Protein AF-A0A8T5ICT2-F1 (afdb_monomer_lite)

Sequence (120 aa):
AIERIRLQAASLKILVEEDVETFIKACFVRLGPVAAALDGHGGGIALVSHSHTTGGLDLVLDLTGACLSCGAAPGTLSGVKEDLEADEEISLIKFSVALLDTFDELGREFILAHGNVDFV

Radius of gyration: 13.9 Å; chains: 1; bounding box: 30×35×34 Å

Secondary structure (DSSP, 8-state):
-HHHHHHHHS-HHHHHHH-HHHHHHHHHTT--THHHHHHTTTEEEEEEEEEE-SSSEEEEEEEEEGGGTT---HHHHHHHHHHHHTSTTEEEEEE-GGGGGGS-HHHHHHHHHH--S-B-

Foldseek 3Di:
DVLLVVLCPDQLVVCVPVPQPSSQVSLLSLQDPLSCVQVVQVKGKHWPDWDQDPQAIATEIEMGGCCLVVQVPLCSLVSSQVSNCVDSRYPYYAYEPVSLVSDDPVSSVNNVVRNPHHYD

Structure (mmCIF, N/CA/C/O backbone):
data_AF-A0A8T5ICT2-F1
#
_entry.id   AF-A0A8T5ICT2-F1
#
loop_
_atom_site.group_PDB
_atom_site.id
_atom_site.type_symbol
_atom_site.label_atom_id
_atom_site.label_alt_id
_atom_site.label_comp_id
_atom_site.label_asym_id
_atom_site.label_entity_id
_atom_site.label_seq_id
_at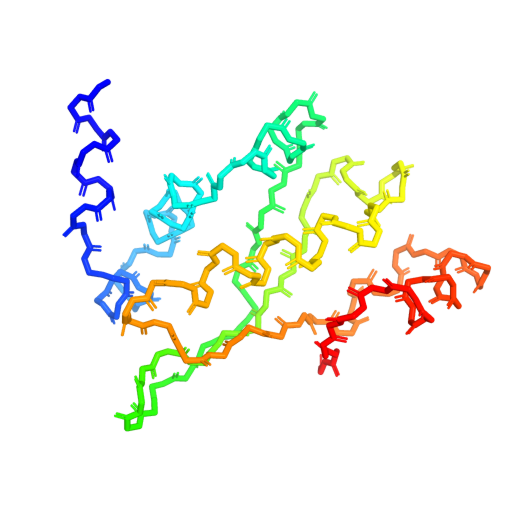om_site.pdbx_PDB_ins_code
_atom_site.Cartn_x
_atom_site.Cartn_y
_atom_site.Cartn_z
_atom_site.occupancy
_atom_site.B_iso_or_equiv
_atom_site.auth_seq_id
_atom_site.auth_comp_id
_atom_site.auth_asym_id
_atom_site.auth_atom_id
_atom_site.pdbx_PDB_model_num
ATOM 1 N N . ALA A 1 1 ? 0.218 22.582 4.686 1.00 76.12 1 ALA A N 1
ATOM 2 C CA . ALA A 1 1 ? 0.546 22.284 6.098 1.00 76.12 1 ALA A CA 1
ATOM 3 C C . ALA A 1 1 ? -0.688 21.814 6.869 1.00 76.12 1 ALA A C 1
ATOM 5 O O . ALA A 1 1 ? -0.703 20.663 7.271 1.00 76.12 1 ALA A O 1
ATOM 6 N N . ILE A 1 2 ? -1.736 22.641 7.000 1.00 90.81 2 ILE A N 1
ATOM 7 C CA . ILE A 1 2 ? -2.971 22.284 7.732 1.00 90.81 2 ILE A CA 1
ATOM 8 C C . ILE A 1 2 ? -3.650 21.034 7.152 1.00 90.81 2 ILE A C 1
ATOM 10 O O . ILE A 1 2 ? -3.954 20.114 7.900 1.00 90.81 2 ILE A O 1
ATOM 14 N N . GLU A 1 3 ? -3.805 20.960 5.826 1.00 90.94 3 GLU A N 1
ATOM 15 C CA . GLU A 1 3 ? -4.461 19.806 5.193 1.00 90.94 3 GLU A CA 1
ATOM 16 C C . GLU A 1 3 ? -3.709 18.489 5.421 1.00 90.94 3 GLU A C 1
ATOM 18 O O . GLU A 1 3 ? -4.312 17.472 5.736 1.00 90.94 3 GLU A O 1
ATOM 23 N N . ARG A 1 4 ? -2.372 18.517 5.367 1.00 89.62 4 ARG A N 1
ATOM 24 C CA . ARG A 1 4 ? -1.548 17.339 5.668 1.00 89.62 4 ARG A CA 1
ATOM 25 C C . ARG A 1 4 ? -1.766 16.857 7.103 1.00 89.62 4 ARG A C 1
ATOM 27 O O . ARG A 1 4 ? -1.916 15.663 7.311 1.00 89.62 4 ARG A O 1
ATOM 34 N N . ILE A 1 5 ? -1.807 17.778 8.070 1.00 93.44 5 ILE A N 1
ATOM 35 C CA . ILE A 1 5 ? -2.044 17.450 9.484 1.00 93.44 5 ILE A CA 1
ATOM 36 C C . ILE A 1 5 ? -3.438 16.840 9.660 1.00 93.44 5 ILE A C 1
ATOM 38 O O . ILE A 1 5 ? -3.579 15.827 10.337 1.00 93.44 5 ILE A O 1
ATOM 42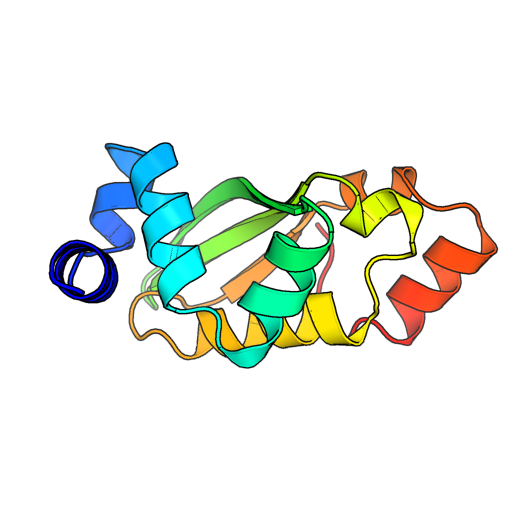 N N . ARG A 1 6 ? -4.460 17.417 9.012 1.00 95.75 6 ARG A N 1
ATOM 43 C CA . ARG A 1 6 ? -5.822 16.869 9.015 1.00 95.75 6 ARG A CA 1
ATOM 44 C C . ARG A 1 6 ? -5.847 15.441 8.462 1.00 95.75 6 ARG A C 1
ATOM 46 O O . ARG A 1 6 ? -6.420 14.570 9.101 1.00 95.75 6 ARG A O 1
ATOM 53 N N . LEU A 1 7 ? -5.218 15.203 7.311 1.00 96.00 7 LEU A N 1
ATOM 54 C CA . LEU A 1 7 ? -5.158 13.884 6.671 1.00 96.00 7 LEU A CA 1
ATOM 55 C C . LEU A 1 7 ? -4.373 12.860 7.507 1.00 96.00 7 LEU A C 1
ATOM 57 O O . LEU A 1 7 ? -4.786 11.708 7.596 1.00 96.00 7 LEU A O 1
ATOM 61 N N . GLN A 1 8 ? -3.277 13.274 8.151 1.00 93.69 8 GLN A N 1
ATOM 62 C CA . GLN A 1 8 ? -2.490 12.419 9.051 1.00 93.69 8 GLN A CA 1
ATOM 63 C C . GLN A 1 8 ? -3.250 12.043 10.32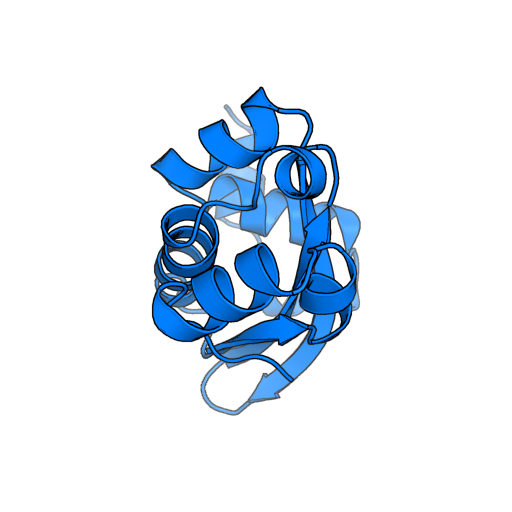8 1.00 93.69 8 GLN A C 1
ATOM 65 O O . GLN A 1 8 ? -3.035 10.962 10.855 1.00 93.69 8 GLN A O 1
ATOM 70 N N . ALA A 1 9 ? -4.138 12.911 10.817 1.00 94.19 9 ALA A N 1
ATOM 71 C CA . ALA A 1 9 ? -4.955 12.647 12.002 1.00 94.19 9 ALA A CA 1
ATOM 72 C C . ALA A 1 9 ? -6.293 11.950 11.689 1.00 94.19 9 ALA A C 1
ATOM 74 O O . ALA A 1 9 ? -7.032 11.602 12.608 1.00 94.19 9 ALA A O 1
ATOM 75 N N . ALA A 1 10 ? -6.649 11.799 10.411 1.00 96.25 10 ALA A N 1
ATOM 76 C CA . ALA A 1 10 ? -7.908 11.184 10.018 1.00 96.25 10 ALA A CA 1
ATOM 77 C C . ALA A 1 10 ? -7.852 9.661 10.193 1.00 96.25 10 ALA A C 1
ATOM 79 O O . ALA A 1 10 ? -6.851 9.041 9.833 1.00 96.25 10 ALA A O 1
ATOM 80 N N . SER A 1 11 ? -8.940 9.076 10.702 1.00 96.94 11 SER A N 1
ATOM 81 C CA . SER A 1 11 ? -9.055 7.626 10.878 1.00 96.94 11 SER A CA 1
ATOM 82 C C . SER A 1 11 ? -9.225 6.934 9.529 1.00 96.94 11 SER A C 1
ATOM 84 O O . SER A 1 11 ? -10.190 7.185 8.803 1.00 96.94 11 SER A O 1
ATOM 86 N N . LEU A 1 12 ? -8.290 6.046 9.206 1.00 97.38 12 LEU A N 1
ATOM 87 C CA . LEU A 1 12 ? -8.301 5.255 7.983 1.00 97.38 12 LEU A CA 1
ATOM 88 C C . LEU A 1 12 ? -9.456 4.248 7.986 1.00 97.38 12 LEU A C 1
ATOM 90 O O . LEU A 1 12 ? -10.092 4.061 6.954 1.00 97.38 12 LEU A O 1
ATOM 94 N N . LYS A 1 13 ? -9.786 3.674 9.150 1.00 96.25 13 LYS A N 1
ATOM 95 C CA . LYS A 1 13 ? -10.917 2.749 9.349 1.00 96.25 13 LYS A CA 1
ATOM 96 C C . LYS A 1 13 ? -12.267 3.361 8.993 1.00 96.25 13 LYS A C 1
ATOM 98 O O . LYS A 1 13 ? -13.164 2.629 8.601 1.00 96.25 13 LYS A O 1
ATOM 103 N N . ILE A 1 14 ? -12.422 4.673 9.157 1.00 96.31 14 ILE A N 1
ATOM 104 C CA . ILE A 1 14 ? -13.654 5.383 8.790 1.00 96.31 14 ILE A CA 1
ATOM 105 C C . ILE A 1 14 ? -13.595 5.794 7.318 1.00 96.31 14 ILE A C 1
ATOM 107 O O . ILE A 1 14 ? -14.522 5.533 6.556 1.00 96.31 14 ILE A O 1
ATOM 111 N N . LEU A 1 15 ? -12.483 6.410 6.902 1.00 97.31 15 LEU A N 1
ATOM 112 C CA . LEU A 1 15 ? -12.348 6.948 5.549 1.00 97.31 15 LEU A CA 1
ATOM 113 C C . LEU A 1 15 ? -12.443 5.879 4.460 1.00 97.31 15 LEU A C 1
ATOM 115 O O . LEU A 1 15 ? -12.950 6.177 3.383 1.00 97.31 15 LEU A O 1
ATOM 119 N N . VAL A 1 16 ? -11.971 4.658 4.725 1.00 97.00 16 VAL A N 1
ATOM 120 C CA . VAL A 1 16 ? -11.997 3.566 3.742 1.00 97.00 16 VAL A CA 1
ATOM 121 C C . VAL A 1 16 ? -13.423 3.217 3.286 1.00 97.00 16 VAL A C 1
ATOM 123 O O . VAL A 1 16 ? -13.608 2.834 2.135 1.00 97.00 16 VAL A O 1
ATOM 126 N N . GLU A 1 17 ? -14.421 3.422 4.151 1.00 95.31 17 GLU A N 1
ATOM 127 C CA . GLU A 1 17 ? -15.844 3.176 3.872 1.00 95.31 17 GLU A CA 1
ATOM 128 C C . GLU A 1 17 ? -16.560 4.430 3.336 1.00 95.31 17 GLU A C 1
ATOM 130 O O . GLU A 1 17 ? -17.415 4.341 2.456 1.00 95.31 17 GLU A O 1
ATOM 135 N N . GLU A 1 18 ? -16.241 5.611 3.880 1.00 95.75 18 GLU A N 1
ATOM 136 C CA . GLU A 1 18 ? -17.012 6.837 3.623 1.00 95.75 18 GLU A CA 1
ATOM 137 C C . GLU A 1 18 ? -16.493 7.667 2.442 1.00 95.75 18 GLU A C 1
ATOM 139 O O . GLU A 1 18 ? -17.286 8.259 1.709 1.00 95.75 18 GLU A O 1
ATOM 144 N N . ASP A 1 19 ? -15.171 7.749 2.266 1.00 96.44 19 ASP A N 1
ATOM 145 C CA . ASP A 1 19 ? -14.542 8.625 1.276 1.00 96.44 19 ASP A CA 1
ATOM 146 C C . ASP A 1 19 ? -13.186 8.056 0.836 1.00 96.44 19 ASP A C 1
ATOM 148 O O . ASP A 1 19 ? -12.118 8.412 1.346 1.00 96.44 19 ASP A O 1
ATOM 152 N N . VAL A 1 20 ? -13.239 7.155 -0.151 1.00 94.69 20 VAL A N 1
ATOM 153 C CA . VAL A 1 20 ? -12.051 6.467 -0.682 1.00 94.69 20 VAL A CA 1
ATOM 154 C C . VAL A 1 20 ? -11.022 7.462 -1.232 1.00 94.69 20 VAL A C 1
ATOM 156 O O . VAL A 1 20 ? -9.822 7.243 -1.106 1.00 94.69 20 VAL A O 1
ATOM 159 N N . GLU A 1 21 ? -11.446 8.589 -1.805 1.00 94.06 21 GLU A N 1
ATOM 160 C CA . GLU A 1 21 ? -10.510 9.590 -2.327 1.00 94.06 21 GLU A CA 1
ATOM 161 C C . GLU A 1 21 ? -9.677 10.230 -1.201 1.00 94.06 21 GLU A C 1
ATOM 163 O O . GLU A 1 21 ? -8.454 10.368 -1.306 1.00 94.06 21 GLU A O 1
ATOM 168 N N . THR A 1 22 ? -10.322 10.596 -0.095 1.00 95.62 22 THR A N 1
ATOM 169 C CA . THR A 1 22 ? -9.676 11.139 1.102 1.00 95.62 22 THR A CA 1
ATOM 170 C C . THR A 1 22 ? -8.868 10.066 1.816 1.00 95.62 22 THR A C 1
ATOM 172 O O . THR A 1 22 ? -7.779 10.375 2.294 1.00 95.62 22 THR A O 1
ATOM 175 N N . PHE A 1 23 ? -9.331 8.814 1.836 1.00 96.94 23 PHE A N 1
ATOM 176 C CA . PHE A 1 23 ? -8.554 7.669 2.310 1.00 96.94 23 PHE A CA 1
ATOM 177 C C . PHE A 1 23 ? -7.227 7.546 1.554 1.00 96.94 23 PHE A C 1
ATOM 179 O O . PHE A 1 23 ? -6.171 7.526 2.180 1.00 96.94 23 PHE A O 1
ATOM 186 N N . ILE A 1 24 ? -7.247 7.564 0.217 1.00 94.88 24 ILE A N 1
ATOM 187 C CA . ILE A 1 24 ? -6.025 7.478 -0.593 1.00 94.88 24 ILE A CA 1
ATOM 188 C C . ILE A 1 24 ? -5.081 8.644 -0.282 1.00 94.88 24 ILE A C 1
ATOM 190 O O . ILE A 1 24 ? -3.890 8.427 -0.064 1.00 94.88 24 ILE A O 1
ATOM 194 N N . LYS A 1 25 ? -5.598 9.875 -0.169 1.00 93.81 25 LYS A N 1
ATOM 195 C CA . LYS A 1 25 ? -4.797 11.044 0.247 1.00 93.81 25 LYS A CA 1
ATOM 196 C C . LYS A 1 25 ? -4.228 10.881 1.660 1.00 93.81 25 LYS A C 1
ATOM 198 O O . LYS A 1 25 ? -3.085 11.264 1.907 1.00 93.81 25 LYS A O 1
ATOM 203 N N . ALA A 1 26 ? -5.004 10.314 2.581 1.00 96.19 26 ALA A N 1
ATOM 204 C CA . ALA A 1 26 ? -4.608 10.055 3.959 1.00 96.19 26 ALA A CA 1
ATOM 205 C C . ALA A 1 26 ? -3.500 8.992 4.043 1.00 96.19 26 ALA A C 1
ATOM 207 O O . ALA A 1 26 ? -2.528 9.189 4.774 1.00 96.19 26 ALA A O 1
ATOM 208 N N . CYS A 1 27 ? -3.579 7.923 3.251 1.00 95.31 27 CYS A N 1
ATOM 209 C CA . CYS A 1 27 ? -2.482 6.974 3.070 1.00 95.31 27 CYS A CA 1
ATOM 210 C C . CYS A 1 27 ? -1.251 7.675 2.480 1.00 95.31 27 CYS A C 1
ATOM 212 O O . CYS A 1 27 ? -0.151 7.546 3.006 1.00 95.31 27 CYS A O 1
ATOM 214 N N . PHE A 1 28 ? -1.427 8.504 1.450 1.00 92.12 28 PHE A N 1
ATOM 215 C CA . PHE A 1 28 ? -0.314 9.159 0.761 1.00 92.12 28 PHE A CA 1
ATOM 216 C C . PHE A 1 28 ? 0.505 10.100 1.658 1.00 92.12 28 PHE A C 1
ATOM 218 O O . PHE A 1 28 ? 1.718 10.200 1.512 1.00 92.12 28 PHE A O 1
ATOM 225 N N . VAL A 1 29 ? -0.121 10.784 2.624 1.00 93.50 29 VAL A N 1
ATOM 226 C CA . VAL A 1 29 ? 0.610 11.645 3.579 1.00 93.50 29 VAL A CA 1
ATOM 227 C C . VAL A 1 29 ? 1.343 10.872 4.684 1.00 93.50 29 VAL A C 1
ATOM 229 O O . VAL A 1 29 ? 2.142 11.485 5.410 1.00 93.50 29 VAL A O 1
ATOM 232 N N . ARG A 1 30 ? 1.049 9.572 4.825 1.00 94.44 30 ARG A N 1
ATOM 233 C CA . ARG A 1 30 ? 1.735 8.618 5.713 1.00 94.44 30 ARG A CA 1
ATOM 234 C C . ARG A 1 30 ? 2.906 7.931 5.019 1.00 94.44 30 ARG A C 1
ATOM 236 O O . ARG A 1 30 ? 3.862 7.578 5.695 1.00 9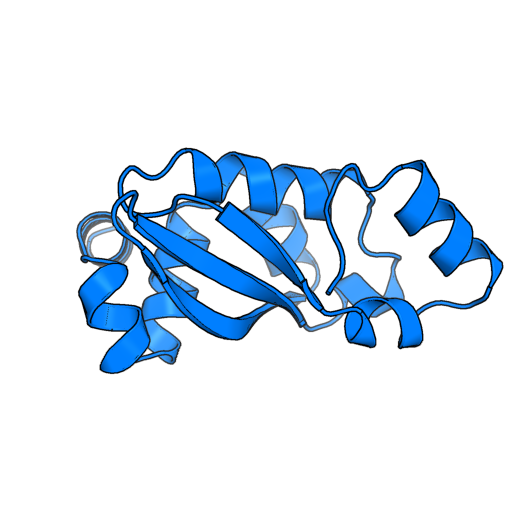4.44 30 ARG A O 1
ATOM 243 N N . LEU A 1 31 ? 2.871 7.840 3.689 1.00 90.94 31 LEU A N 1
ATOM 244 C CA . LEU A 1 31 ? 4.021 7.425 2.896 1.00 90.94 31 LEU A CA 1
ATOM 245 C C . LEU A 1 31 ? 5.193 8.390 3.143 1.00 90.94 31 LEU A C 1
ATOM 247 O O . LEU A 1 31 ? 5.057 9.616 3.047 1.00 90.94 31 LEU A O 1
ATOM 251 N N . GLY A 1 32 ? 6.339 7.823 3.505 1.00 85.94 32 GLY A N 1
ATOM 252 C CA . GLY A 1 32 ? 7.575 8.527 3.789 1.00 85.94 32 GLY A CA 1
ATOM 253 C C . GLY A 1 32 ? 8.289 8.923 2.490 1.00 85.94 32 GLY A C 1
ATOM 254 O O . GLY A 1 32 ? 7.691 9.554 1.613 1.00 85.94 32 GLY A O 1
ATOM 255 N N . PRO A 1 33 ? 9.577 8.579 2.314 1.00 82.25 33 PRO A N 1
ATOM 256 C CA . PRO A 1 33 ? 10.316 8.881 1.085 1.00 82.25 33 PRO A CA 1
ATOM 257 C C . PRO A 1 33 ? 9.670 8.309 -0.187 1.00 82.25 33 PRO A C 1
ATOM 259 O O . PRO A 1 33 ? 9.819 8.889 -1.263 1.00 82.25 33 PRO A O 1
ATOM 262 N N . VAL A 1 34 ? 8.927 7.200 -0.070 1.00 85.00 34 VAL A N 1
ATOM 263 C CA . VAL A 1 34 ? 8.275 6.531 -1.205 1.00 85.00 34 VAL A CA 1
ATOM 264 C C . VAL A 1 34 ? 7.186 7.393 -1.850 1.00 85.00 34 VAL A C 1
ATOM 266 O O . VAL A 1 34 ? 6.967 7.287 -3.056 1.00 85.00 34 VAL A O 1
ATOM 269 N N . ALA A 1 35 ? 6.567 8.310 -1.096 1.00 84.06 35 ALA A N 1
ATOM 270 C CA . ALA A 1 35 ? 5.554 9.218 -1.632 1.00 84.06 35 ALA A CA 1
ATOM 271 C C . ALA A 1 35 ? 6.109 10.061 -2.789 1.00 84.06 35 ALA A C 1
ATOM 273 O O . ALA A 1 35 ? 5.433 10.265 -3.792 1.00 84.06 35 ALA A O 1
ATOM 274 N N . ALA A 1 36 ? 7.369 10.501 -2.682 1.00 76.06 36 ALA A N 1
ATOM 275 C CA . ALA A 1 36 ? 8.032 11.277 -3.726 1.00 76.06 36 ALA A CA 1
ATOM 276 C C . ALA A 1 36 ? 8.337 10.437 -4.977 1.00 76.06 36 ALA A C 1
ATOM 278 O O . ALA A 1 36 ? 8.317 10.966 -6.085 1.00 76.06 36 ALA A O 1
ATOM 279 N N . ALA A 1 37 ? 8.602 9.136 -4.814 1.00 74.38 37 ALA A N 1
ATOM 280 C CA . ALA A 1 37 ? 8.823 8.229 -5.938 1.00 74.38 37 ALA A CA 1
ATOM 281 C C . ALA A 1 37 ? 7.533 7.982 -6.737 1.00 74.38 37 ALA A C 1
ATOM 283 O O . ALA A 1 37 ? 7.591 7.897 -7.967 1.00 74.38 37 ALA A O 1
ATOM 284 N N . LEU A 1 38 ? 6.391 7.918 -6.039 1.00 76.25 38 LEU A N 1
ATOM 285 C CA . LEU A 1 38 ? 5.060 7.820 -6.637 1.00 76.25 38 LEU A CA 1
ATOM 286 C C . LEU A 1 38 ? 4.653 9.146 -7.305 1.00 76.25 38 LEU A C 1
ATOM 288 O O . LEU A 1 38 ? 4.403 9.174 -8.506 1.00 76.25 38 LEU A O 1
ATOM 292 N N . ASP A 1 39 ? 4.675 10.257 -6.564 1.00 73.38 39 ASP A N 1
ATOM 293 C CA . ASP A 1 39 ? 4.225 11.573 -7.047 1.00 73.38 39 ASP A CA 1
ATOM 294 C C . ASP A 1 39 ? 5.122 12.129 -8.169 1.00 73.38 39 ASP A C 1
ATOM 296 O O . ASP A 1 39 ? 4.639 12.639 -9.179 1.00 73.38 39 ASP A O 1
ATOM 300 N N . GLY A 1 40 ? 6.444 11.953 -8.053 1.00 63.12 40 GLY A N 1
ATOM 301 C CA . GLY A 1 40 ? 7.431 12.493 -8.994 1.00 63.12 40 GLY A CA 1
ATOM 302 C C . GLY A 1 40 ? 7.339 11.941 -10.421 1.00 63.12 40 GLY A C 1
ATOM 303 O O . GLY A 1 40 ? 7.850 12.568 -11.348 1.00 63.12 40 GLY A O 1
ATOM 304 N N . HIS A 1 41 ? 6.659 10.808 -10.611 1.00 64.94 41 HIS A N 1
ATOM 305 C CA . HIS A 1 41 ? 6.398 10.212 -11.923 1.00 64.94 41 HIS A CA 1
ATOM 306 C C . HIS A 1 41 ? 4.908 10.240 -12.302 1.00 64.94 41 HIS A C 1
ATOM 308 O O . HIS A 1 41 ? 4.518 9.634 -13.294 1.00 64.94 41 HIS A O 1
ATOM 314 N N . GLY A 1 42 ? 4.055 10.935 -11.541 1.00 69.38 42 GLY A N 1
ATOM 315 C CA . GLY A 1 42 ? 2.607 10.930 -11.769 1.00 69.38 42 GLY A CA 1
ATOM 316 C C . GLY A 1 42 ? 1.965 9.567 -11.501 1.00 69.38 42 GLY A C 1
ATOM 317 O O . GLY A 1 42 ? 1.020 9.184 -12.191 1.00 69.38 42 GLY A O 1
ATOM 318 N N . GLY A 1 43 ? 2.527 8.808 -10.560 1.00 79.44 43 GLY A N 1
ATOM 319 C CA . GLY A 1 43 ? 1.980 7.562 -10.048 1.00 79.44 43 GLY A CA 1
ATOM 320 C C . GLY A 1 43 ? 1.283 7.719 -8.700 1.00 79.44 43 GLY A C 1
ATOM 321 O O . GLY A 1 43 ? 1.275 8.788 -8.092 1.00 79.44 43 GLY A O 1
ATOM 322 N N . GLY A 1 44 ? 0.677 6.635 -8.228 1.00 86.69 44 GLY A N 1
ATOM 323 C CA . GLY A 1 44 ? -0.071 6.629 -6.978 1.00 86.69 44 GLY A CA 1
ATOM 324 C C . GLY A 1 44 ? -0.429 5.228 -6.509 1.00 86.69 44 GLY A C 1
ATOM 325 O O . GLY A 1 44 ? 0.087 4.235 -7.021 1.00 86.69 44 GLY A O 1
ATOM 326 N N . ILE A 1 45 ? -1.332 5.166 -5.535 1.00 90.00 45 ILE A N 1
ATOM 327 C CA . ILE A 1 45 ? -1.940 3.925 -5.054 1.00 90.00 45 ILE A CA 1
ATOM 328 C C . ILE A 1 45 ? -3.444 3.957 -5.327 1.00 90.00 45 ILE A C 1
ATOM 330 O O . ILE A 1 45 ? -4.059 5.026 -5.326 1.00 90.00 45 ILE A O 1
ATOM 334 N N . ALA A 1 46 ? -4.035 2.791 -5.544 1.00 92.19 46 ALA A N 1
ATOM 335 C CA . ALA A 1 46 ? -5.476 2.599 -5.603 1.00 92.19 46 ALA A CA 1
ATOM 336 C C . ALA A 1 46 ? -5.889 1.493 -4.633 1.00 92.19 46 ALA A C 1
ATOM 338 O O . ALA A 1 46 ? -5.166 0.520 -4.439 1.00 92.19 46 ALA A O 1
ATOM 339 N N . LEU A 1 47 ? -7.060 1.646 -4.021 1.00 96.06 47 LEU A N 1
ATOM 340 C CA . LEU A 1 47 ? -7.639 0.621 -3.164 1.00 96.06 47 LEU A CA 1
ATOM 341 C C . LEU A 1 47 ? -8.391 -0.390 -4.033 1.00 96.06 47 LEU A C 1
ATOM 343 O O . LEU A 1 47 ? -9.317 -0.014 -4.748 1.00 96.06 47 LEU A O 1
ATOM 347 N N . VAL A 1 48 ? -8.005 -1.662 -3.953 1.00 96.38 48 VAL A N 1
ATOM 348 C CA . VAL A 1 48 ? -8.676 -2.765 -4.661 1.00 96.38 48 VAL A CA 1
ATOM 349 C C . VAL A 1 48 ? -9.726 -3.403 -3.766 1.00 96.38 48 VAL A C 1
ATOM 351 O O . VAL A 1 48 ? -10.857 -3.633 -4.186 1.00 96.38 48 VAL A O 1
ATOM 354 N N . SER A 1 49 ? -9.364 -3.670 -2.514 1.00 96.81 49 SER A N 1
ATOM 355 C CA . SER A 1 49 ? -10.296 -4.148 -1.495 1.00 96.81 49 SER A CA 1
ATOM 356 C C . SER A 1 49 ? -9.750 -3.872 -0.103 1.00 96.81 49 SER A C 1
ATOM 358 O O . SER A 1 49 ? -8.538 -3.741 0.075 1.00 96.81 49 SER A O 1
ATOM 360 N N . HIS A 1 50 ? -10.636 -3.835 0.884 1.00 97.38 50 HIS A N 1
ATOM 361 C CA . HIS A 1 50 ? -10.277 -3.755 2.292 1.00 97.38 50 HIS A CA 1
ATOM 362 C C . HIS A 1 50 ? -11.105 -4.749 3.106 1.00 97.38 50 HIS A C 1
ATOM 364 O O . HIS A 1 50 ? -12.183 -5.179 2.692 1.00 97.38 50 HIS A O 1
ATOM 370 N N . SER A 1 51 ? -10.604 -5.095 4.285 1.00 97.00 51 SER A N 1
ATOM 371 C CA . SER A 1 51 ? -11.352 -5.821 5.300 1.00 97.00 51 SER A CA 1
ATOM 372 C C . SER A 1 51 ? -10.994 -5.298 6.682 1.00 97.00 51 SER A C 1
ATOM 374 O O . SER A 1 51 ? -9.835 -5.004 6.971 1.00 97.00 51 SER A O 1
ATOM 376 N N . HIS A 1 52 ? -11.989 -5.242 7.561 1.00 95.62 52 HIS A N 1
ATOM 377 C CA . HIS A 1 52 ? -11.767 -4.996 8.978 1.00 95.62 52 HIS A CA 1
ATOM 378 C C . HIS A 1 52 ? -11.440 -6.312 9.676 1.00 95.62 52 HIS A C 1
ATOM 380 O O . HIS A 1 52 ? -12.204 -7.277 9.607 1.00 95.62 52 HIS A O 1
ATOM 386 N N . THR A 1 53 ? -10.312 -6.347 10.368 1.00 93.69 53 THR A N 1
ATOM 387 C CA . THR A 1 53 ? -9.912 -7.454 11.231 1.00 93.69 53 THR A CA 1
ATOM 388 C C . THR A 1 53 ? -9.842 -6.981 12.678 1.00 93.69 53 THR A C 1
ATOM 390 O O . THR A 1 53 ? -9.925 -5.789 12.980 1.00 93.69 53 THR A O 1
ATOM 393 N N . THR A 1 54 ? -9.676 -7.920 13.609 1.00 89.50 54 THR A N 1
ATOM 394 C CA . THR A 1 54 ? -9.448 -7.587 15.022 1.00 89.50 54 THR A CA 1
ATOM 395 C C . THR A 1 54 ? -8.172 -6.757 15.218 1.00 89.50 54 THR A C 1
ATOM 397 O O . THR A 1 54 ? -8.089 -6.005 16.185 1.00 89.50 54 THR A O 1
ATOM 400 N N . GLY A 1 55 ? -7.188 -6.890 14.320 1.00 87.56 55 GLY A N 1
ATOM 401 C CA . GLY A 1 55 ? -5.924 -6.155 14.380 1.00 87.56 55 GLY A CA 1
ATOM 402 C C . GLY A 1 55 ? -5.988 -4.758 13.763 1.00 87.56 55 GLY A C 1
ATOM 403 O O . GLY A 1 55 ? -5.215 -3.893 14.159 1.00 87.56 55 GLY A O 1
ATOM 404 N N . GLY A 1 56 ? -6.897 -4.513 12.815 1.00 95.12 56 GLY A N 1
ATOM 405 C CA . GLY A 1 56 ? -6.874 -3.303 11.997 1.00 95.12 56 GLY A CA 1
ATOM 406 C C . GLY A 1 56 ? -7.416 -3.540 10.591 1.00 95.12 56 GLY A C 1
ATOM 407 O O . GLY A 1 56 ? -8.253 -4.414 10.377 1.00 95.12 56 GLY A O 1
ATOM 408 N N . LEU A 1 57 ? -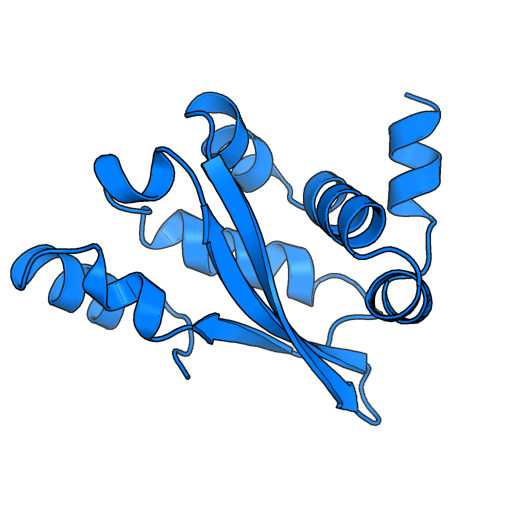6.980 -2.714 9.647 1.00 97.44 57 LEU A N 1
ATOM 409 C CA . LEU A 1 57 ? -7.315 -2.836 8.237 1.00 97.44 57 LEU A CA 1
ATOM 410 C C . LEU A 1 57 ? -6.351 -3.784 7.531 1.00 97.44 57 LEU A C 1
ATOM 412 O O . LEU A 1 57 ? -5.137 -3.581 7.557 1.00 97.44 57 LEU A O 1
ATOM 416 N N . ASP A 1 58 ? -6.921 -4.756 6.834 1.00 98.06 58 ASP A N 1
ATOM 417 C CA . ASP A 1 58 ? -6.225 -5.510 5.801 1.00 98.06 58 ASP A CA 1
ATOM 418 C C . ASP A 1 58 ? -6.580 -4.877 4.456 1.00 98.06 58 ASP A C 1
ATOM 420 O O . ASP A 1 58 ? -7.761 -4.749 4.123 1.00 98.06 58 ASP A O 1
ATOM 424 N N . LEU A 1 59 ? -5.575 -4.471 3.684 1.00 98.06 59 LEU A N 1
ATOM 425 C CA . LEU A 1 59 ? -5.751 -3.764 2.419 1.00 98.06 59 LEU A CA 1
ATOM 426 C C . LEU A 1 59 ? -5.109 -4.544 1.275 1.00 98.06 59 LEU A C 1
ATOM 428 O O . LEU A 1 59 ? -3.987 -5.041 1.382 1.00 98.06 59 LEU A O 1
ATOM 432 N N . VAL A 1 60 ? -5.816 -4.590 0.150 1.00 97.75 60 VAL A N 1
ATOM 433 C CA . VAL A 1 60 ? -5.254 -4.956 -1.148 1.00 97.75 60 VAL A CA 1
ATOM 434 C C . VAL A 1 60 ? -5.174 -3.683 -1.971 1.00 97.75 60 VAL A C 1
ATOM 436 O O . VAL A 1 60 ? -6.196 -3.036 -2.220 1.00 97.75 60 VAL A O 1
ATOM 439 N N . LEU A 1 61 ? -3.961 -3.317 -2.363 1.00 95.19 61 LEU A N 1
ATOM 440 C CA . LEU A 1 61 ? -3.677 -2.109 -3.122 1.00 95.19 61 LEU A CA 1
ATOM 441 C C . LEU A 1 61 ? -3.246 -2.441 -4.550 1.00 95.19 61 LEU A C 1
ATOM 443 O O . LEU A 1 61 ? -2.742 -3.522 -4.844 1.00 95.19 61 LEU A O 1
ATOM 447 N N . ASP A 1 62 ? -3.413 -1.469 -5.429 1.00 91.50 62 ASP A N 1
ATOM 448 C CA . ASP A 1 62 ? -2.787 -1.432 -6.744 1.00 91.50 62 ASP A CA 1
ATOM 449 C C . ASP A 1 62 ? -1.921 -0.172 -6.851 1.00 91.50 62 ASP A C 1
ATOM 451 O O . ASP A 1 62 ? -2.100 0.781 -6.083 1.00 91.50 62 ASP A O 1
ATOM 455 N N . LEU A 1 63 ? -0.988 -0.152 -7.798 1.00 87.00 63 LEU A N 1
ATOM 456 C CA . LEU A 1 63 ? -0.233 1.049 -8.142 1.00 87.00 63 LEU A CA 1
ATOM 457 C C . LEU A 1 63 ? -0.790 1.656 -9.424 1.00 87.00 63 LEU A C 1
ATOM 459 O O . LEU A 1 63 ? -1.087 0.965 -10.391 1.00 87.00 63 LEU A O 1
ATOM 463 N N . THR A 1 64 ? -0.906 2.977 -9.448 1.00 80.69 64 THR A N 1
ATOM 464 C CA . THR A 1 64 ? -1.428 3.715 -10.601 1.00 80.69 64 THR A CA 1
ATOM 465 C C . THR A 1 64 ? -0.360 4.606 -11.228 1.00 80.69 64 THR A C 1
ATOM 467 O O . THR A 1 64 ? 0.679 4.885 -10.626 1.00 80.69 64 THR A O 1
ATOM 470 N N . GLY A 1 65 ? -0.623 5.061 -12.458 1.00 72.56 65 GLY A N 1
ATOM 471 C CA . GLY A 1 65 ? 0.192 6.040 -13.183 1.00 72.56 65 GLY A CA 1
ATOM 472 C C . GLY A 1 65 ? 1.538 5.515 -13.695 1.00 72.56 65 GLY A C 1
ATOM 473 O O . GLY A 1 65 ? 1.711 4.315 -13.911 1.00 72.56 65 GLY A O 1
ATOM 474 N N . ALA A 1 66 ? 2.499 6.414 -13.949 1.00 61.34 66 ALA A N 1
ATOM 475 C CA . ALA A 1 66 ? 3.718 6.058 -14.693 1.00 61.34 66 ALA A CA 1
ATOM 476 C C . ALA A 1 66 ? 4.706 5.169 -13.917 1.00 61.34 66 ALA A C 1
ATOM 478 O O . ALA A 1 66 ? 5.669 4.672 -14.503 1.00 61.34 66 ALA A O 1
ATOM 479 N N . CYS A 1 67 ? 4.446 4.898 -12.633 1.00 57.09 67 CYS A N 1
ATOM 480 C CA . CYS A 1 67 ? 5.158 3.872 -11.870 1.00 57.09 67 CYS A CA 1
ATOM 481 C C . CYS A 1 67 ? 5.082 2.494 -12.545 1.00 57.09 67 CYS A C 1
ATOM 483 O O . CYS A 1 67 ? 6.018 1.715 -12.419 1.00 57.09 67 CYS A O 1
ATOM 485 N N . LEU A 1 68 ? 4.030 2.223 -13.323 1.00 55.72 68 LEU A N 1
ATOM 486 C CA . LEU A 1 68 ? 3.892 0.998 -14.115 1.00 55.72 68 LEU A CA 1
ATOM 487 C C . LEU A 1 68 ? 4.837 0.981 -15.331 1.00 55.72 68 LEU A C 1
ATOM 489 O O . LEU A 1 68 ? 5.363 -0.062 -15.700 1.00 55.72 68 LEU A O 1
ATOM 493 N N . SER A 1 69 ? 5.105 2.141 -15.940 1.00 49.31 69 SER A N 1
ATOM 494 C CA . SER A 1 69 ? 5.873 2.253 -17.191 1.00 49.31 69 SER A CA 1
ATOM 495 C C . SER A 1 69 ? 7.392 2.318 -17.000 1.00 49.31 69 SER A C 1
ATOM 497 O O . SER A 1 69 ? 8.128 2.056 -17.947 1.00 49.31 69 SER A O 1
ATOM 499 N N . CYS A 1 70 ? 7.871 2.640 -15.794 1.00 55.62 70 CYS A N 1
ATOM 500 C CA . CYS A 1 70 ? 9.301 2.629 -15.453 1.00 55.62 70 CYS A CA 1
ATOM 501 C C . CYS A 1 70 ? 9.736 1.369 -14.686 1.00 55.62 70 CYS A C 1
ATOM 503 O O . CYS A 1 70 ? 10.889 1.290 -14.265 1.00 55.62 70 CYS A O 1
ATOM 505 N N . GLY A 1 71 ? 8.830 0.402 -14.499 1.00 53.12 71 GLY A N 1
ATOM 506 C CA . GLY A 1 71 ? 9.016 -0.664 -13.526 1.00 53.12 71 GLY A CA 1
ATOM 507 C C . GLY A 1 71 ? 8.750 -0.109 -12.133 1.00 53.12 71 GLY A C 1
ATOM 508 O O . GLY A 1 71 ? 9.549 0.686 -11.640 1.00 53.12 71 GLY A O 1
ATOM 509 N N . ALA A 1 72 ? 7.651 -0.491 -11.480 1.00 59.31 72 ALA A N 1
ATOM 510 C CA . ALA A 1 72 ? 7.496 -0.173 -10.066 1.00 59.31 72 ALA A CA 1
ATOM 511 C C . ALA A 1 72 ? 8.707 -0.796 -9.375 1.00 59.31 72 ALA A C 1
ATOM 513 O O . ALA A 1 72 ? 8.843 -2.016 -9.370 1.00 59.31 72 ALA A O 1
ATOM 514 N N . ALA A 1 73 ? 9.655 0.017 -8.908 1.00 67.75 73 ALA A N 1
ATOM 515 C CA . ALA A 1 73 ? 10.871 -0.542 -8.351 1.00 67.75 73 ALA A CA 1
ATOM 516 C C . ALA A 1 73 ? 10.449 -1.465 -7.197 1.00 67.75 73 ALA A C 1
ATOM 518 O O . ALA A 1 73 ? 9.575 -1.073 -6.422 1.00 67.75 73 ALA A O 1
ATOM 519 N N . PRO A 1 74 ? 11.028 -2.666 -7.052 1.00 77.75 74 PRO A N 1
ATOM 520 C CA . PRO A 1 74 ? 10.695 -3.564 -5.949 1.00 77.75 74 PRO A CA 1
ATOM 521 C C . PRO A 1 74 ? 10.687 -2.851 -4.586 1.00 77.75 74 PRO A C 1
ATOM 523 O O . PRO A 1 74 ? 9.785 -3.049 -3.779 1.00 77.75 74 PRO A O 1
ATOM 526 N N . GLY A 1 75 ? 11.623 -1.910 -4.399 1.00 84.81 75 GLY A N 1
ATOM 527 C CA . GLY A 1 75 ? 11.703 -1.057 -3.212 1.00 84.81 75 GLY A CA 1
ATOM 528 C C . GLY A 1 75 ? 10.536 -0.078 -3.018 1.00 84.81 75 GLY A C 1
ATOM 529 O O . GLY A 1 75 ? 10.275 0.338 -1.895 1.00 84.81 75 GLY A O 1
ATOM 530 N N . THR A 1 76 ? 9.815 0.303 -4.074 1.00 85.25 76 THR A N 1
ATOM 531 C CA . THR A 1 76 ? 8.591 1.110 -3.963 1.00 85.25 76 THR A CA 1
ATOM 532 C C . THR A 1 76 ? 7.453 0.287 -3.375 1.00 85.25 76 THR A C 1
ATOM 534 O O . THR A 1 76 ? 6.768 0.777 -2.486 1.00 85.25 76 THR A O 1
ATOM 537 N N . LEU A 1 77 ? 7.269 -0.959 -3.822 1.00 88.69 77 LEU A N 1
ATOM 538 C CA . LEU A 1 77 ? 6.234 -1.848 -3.284 1.00 88.69 77 LEU A CA 1
ATOM 539 C C . LEU A 1 77 ? 6.487 -2.163 -1.810 1.00 88.69 77 LEU A C 1
ATOM 541 O O . LEU A 1 77 ? 5.596 -1.974 -0.980 1.00 88.69 77 LEU A O 1
ATOM 545 N N . SER A 1 78 ? 7.715 -2.574 -1.479 1.00 91.12 78 SER A N 1
ATOM 546 C CA . SER A 1 78 ? 8.091 -2.836 -0.090 1.00 91.12 78 SER A CA 1
ATOM 547 C C . SER A 1 78 ? 8.005 -1.570 0.763 1.00 91.12 78 SER A C 1
ATOM 549 O O . SER A 1 78 ? 7.484 -1.630 1.867 1.00 91.12 78 SER A O 1
ATOM 551 N N . GLY A 1 79 ? 8.417 -0.410 0.240 1.00 91.88 79 GLY A N 1
ATOM 552 C CA . GLY A 1 79 ? 8.328 0.861 0.961 1.00 91.88 79 GLY A CA 1
ATOM 553 C C . GLY A 1 79 ? 6.888 1.306 1.232 1.00 91.88 79 GLY A C 1
ATOM 554 O O . GLY A 1 79 ? 6.589 1.744 2.336 1.00 91.88 79 GLY A O 1
ATOM 555 N N . VAL A 1 80 ? 5.968 1.141 0.270 1.00 92.56 80 VAL A N 1
ATOM 556 C CA . VAL A 1 80 ? 4.533 1.400 0.498 1.00 92.56 80 VAL A CA 1
ATOM 557 C C . VAL A 1 80 ? 3.986 0.476 1.585 1.00 92.56 80 VAL A C 1
ATOM 559 O O . VAL A 1 80 ? 3.265 0.942 2.464 1.00 92.56 80 VAL A O 1
ATOM 562 N N . LYS A 1 81 ? 4.330 -0.818 1.538 1.00 95.19 81 LYS A N 1
ATOM 563 C CA . LYS A 1 81 ? 3.934 -1.787 2.566 1.00 95.19 81 LYS A CA 1
ATOM 564 C C . LYS A 1 81 ? 4.453 -1.372 3.941 1.00 95.19 81 LYS A C 1
ATOM 566 O O . LYS A 1 81 ? 3.658 -1.235 4.860 1.00 95.19 81 LYS A O 1
ATOM 571 N N . GLU A 1 82 ? 5.754 -1.140 4.065 1.00 95.44 82 GLU A N 1
ATOM 572 C CA . GLU A 1 82 ? 6.412 -0.798 5.330 1.00 95.44 82 GLU A CA 1
ATOM 573 C C . GLU A 1 82 ? 5.864 0.499 5.939 1.00 95.44 82 GLU A C 1
ATOM 575 O O . GLU A 1 82 ? 5.546 0.528 7.126 1.00 95.44 82 GLU A O 1
ATOM 580 N N . ASP A 1 83 ? 5.704 1.554 5.135 1.00 95.38 83 ASP A N 1
ATOM 581 C CA . ASP A 1 83 ? 5.208 2.847 5.617 1.00 95.38 83 ASP A CA 1
ATOM 582 C C . ASP A 1 83 ? 3.745 2.770 6.085 1.00 95.38 83 ASP A C 1
ATOM 584 O O . ASP A 1 83 ? 3.372 3.413 7.066 1.00 95.38 83 ASP A O 1
ATOM 588 N N . LEU A 1 84 ? 2.899 2.001 5.389 1.00 96.25 84 LEU A N 1
ATOM 589 C CA . LEU A 1 84 ? 1.487 1.869 5.748 1.00 96.25 84 LEU A CA 1
ATOM 590 C C . LEU A 1 84 ? 1.268 0.897 6.910 1.00 96.25 84 LEU A C 1
ATOM 592 O O . LEU A 1 84 ? 0.464 1.197 7.782 1.00 96.25 84 LEU A O 1
ATOM 596 N N . GLU A 1 85 ? 1.989 -0.225 6.973 1.00 96.56 85 GLU A N 1
ATOM 597 C CA . GLU A 1 85 ? 1.919 -1.162 8.110 1.00 96.56 85 GLU A CA 1
ATOM 598 C C . GLU A 1 85 ? 2.527 -0.583 9.400 1.00 96.56 85 GLU A C 1
ATOM 600 O O . GLU A 1 85 ? 2.339 -1.145 10.477 1.00 96.56 85 GLU A O 1
ATOM 605 N N . ALA A 1 86 ? 3.231 0.551 9.320 1.00 95.56 86 ALA A N 1
ATOM 606 C CA . ALA A 1 86 ? 3.643 1.320 10.492 1.00 95.56 86 ALA A CA 1
ATOM 607 C C . ALA A 1 86 ? 2.496 2.141 11.120 1.00 95.56 86 ALA A C 1
ATOM 609 O O . ALA A 1 86 ? 2.646 2.620 12.248 1.00 95.56 86 ALA A O 1
ATOM 610 N N . ASP A 1 87 ? 1.370 2.325 10.419 1.00 95.81 87 ASP A N 1
ATOM 611 C CA . ASP A 1 87 ? 0.173 2.969 10.963 1.00 95.81 87 ASP A CA 1
ATOM 612 C C . ASP A 1 87 ? -0.604 1.997 11.865 1.00 95.81 87 ASP A C 1
ATOM 614 O O . ASP A 1 87 ? -0.896 0.867 11.483 1.00 95.81 87 ASP A O 1
ATOM 618 N N . GLU A 1 88 ? -0.983 2.448 13.062 1.00 95.19 88 GLU A N 1
ATOM 619 C CA . GLU A 1 88 ? -1.670 1.617 14.062 1.00 95.19 88 GLU A CA 1
ATOM 620 C C . GLU A 1 88 ? -3.054 1.109 13.620 1.00 95.19 88 GLU A C 1
ATOM 622 O O . GLU A 1 88 ? -3.601 0.174 14.212 1.00 95.19 88 GLU A O 1
ATOM 627 N N . GLU A 1 89 ? -3.653 1.720 12.596 1.00 97.06 89 GLU A N 1
ATOM 628 C CA . GLU A 1 89 ? -4.929 1.285 12.051 1.00 97.06 89 GLU A CA 1
ATOM 629 C C . GLU A 1 89 ? -4.799 0.224 10.955 1.00 97.06 89 GLU A C 1
ATOM 631 O O . GLU A 1 89 ? -5.817 -0.389 10.621 1.00 97.06 89 GLU A O 1
ATOM 636 N N . ILE A 1 90 ? -3.597 -0.029 10.430 1.00 97.38 90 ILE A N 1
ATOM 637 C CA . ILE A 1 90 ? -3.335 -0.983 9.347 1.00 97.38 90 ILE A CA 1
ATOM 638 C C . ILE A 1 90 ? -2.638 -2.222 9.910 1.00 97.38 90 ILE A C 1
ATOM 640 O O . ILE A 1 90 ? -1.651 -2.145 10.629 1.00 97.38 90 ILE A O 1
ATOM 644 N N . SER A 1 91 ? -3.163 -3.396 9.573 1.00 97.06 91 SER A N 1
ATOM 645 C CA . SER A 1 91 ? -2.584 -4.682 9.971 1.00 97.06 91 SER A CA 1
ATOM 646 C C . SER A 1 91 ? -1.817 -5.365 8.858 1.00 97.06 91 SER A C 1
ATOM 648 O O . SER A 1 91 ? -0.857 -6.080 9.141 1.00 97.06 91 SER A O 1
ATOM 650 N N . LEU A 1 92 ? -2.265 -5.204 7.611 1.00 97.06 92 LEU A N 1
ATOM 651 C CA . LEU A 1 92 ? -1.705 -5.946 6.493 1.00 97.06 92 LEU A CA 1
ATOM 652 C C . LEU A 1 92 ? -1.897 -5.207 5.173 1.00 97.06 92 LEU A C 1
ATOM 654 O O . LEU A 1 92 ? -3.009 -4.816 4.823 1.00 97.06 92 LEU A O 1
ATOM 658 N N . ILE A 1 93 ? -0.820 -5.105 4.403 1.00 97.56 93 ILE A N 1
ATOM 659 C CA . ILE A 1 93 ? -0.813 -4.638 3.021 1.00 97.56 93 ILE A CA 1
ATOM 660 C C . ILE A 1 93 ? -0.428 -5.789 2.097 1.00 97.56 93 ILE A C 1
ATOM 662 O O . ILE A 1 93 ? 0.616 -6.437 2.257 1.00 97.56 93 ILE A O 1
ATOM 666 N N . LYS A 1 94 ? -1.272 -5.987 1.087 1.00 97.00 94 LYS A N 1
ATOM 667 C CA . LYS A 1 94 ? -1.050 -6.851 -0.072 1.00 97.00 94 LYS A CA 1
ATOM 668 C C . LYS A 1 94 ? -1.250 -6.051 -1.351 1.00 97.00 94 LYS A C 1
ATOM 670 O O . LYS A 1 94 ? -1.877 -4.992 -1.335 1.00 97.00 94 LYS A O 1
ATOM 675 N N . PHE A 1 95 ? -0.765 -6.586 -2.461 1.00 94.75 95 PHE A N 1
ATOM 676 C CA . PHE A 1 95 ? -0.939 -5.987 -3.778 1.00 94.75 95 PHE A CA 1
ATOM 677 C C . PHE A 1 95 ? -1.784 -6.879 -4.679 1.00 94.75 95 PHE A C 1
ATOM 679 O O . PHE A 1 95 ? -1.775 -8.100 -4.543 1.00 94.75 95 PHE A O 1
ATOM 686 N N . SER A 1 96 ? -2.533 -6.277 -5.597 1.00 93.94 96 SER A N 1
ATOM 687 C CA . SER A 1 96 ? -3.302 -7.049 -6.567 1.00 93.94 96 SER A CA 1
ATOM 688 C C . SER A 1 96 ? -2.381 -7.776 -7.537 1.00 93.94 96 SER A C 1
ATOM 690 O O . SER A 1 96 ? -1.438 -7.191 -8.071 1.00 93.94 96 SER A O 1
ATOM 692 N N . VAL A 1 97 ? -2.693 -9.037 -7.836 1.00 92.19 97 VAL A N 1
ATOM 693 C CA . VAL A 1 97 ? -2.030 -9.781 -8.914 1.00 92.19 97 VAL A CA 1
ATOM 694 C C . VAL A 1 97 ? -2.181 -9.093 -10.277 1.00 92.19 97 VAL A C 1
ATOM 696 O O . VAL A 1 97 ? -1.292 -9.233 -11.112 1.00 92.19 97 VAL A O 1
ATOM 699 N N . ALA A 1 98 ? -3.238 -8.294 -10.479 1.00 89.94 98 ALA A N 1
ATOM 700 C CA . ALA A 1 98 ? -3.456 -7.525 -11.706 1.00 89.94 98 ALA A CA 1
ATOM 701 C C . ALA A 1 98 ? -2.328 -6.515 -11.978 1.00 89.94 98 ALA A C 1
ATOM 703 O O . ALA A 1 98 ? -2.042 -6.202 -13.132 1.00 89.94 98 ALA A O 1
ATOM 704 N N . LEU A 1 99 ? -1.623 -6.066 -10.932 1.00 87.12 99 LEU A N 1
ATOM 705 C CA . LEU A 1 99 ? -0.428 -5.237 -11.078 1.00 87.12 99 LEU A CA 1
ATOM 706 C C . LEU A 1 99 ? 0.634 -5.946 -11.931 1.00 87.12 99 LEU A C 1
ATOM 708 O O . LEU A 1 99 ? 1.308 -5.316 -12.746 1.00 87.12 99 LEU A O 1
ATOM 712 N N . LEU A 1 100 ? 0.776 -7.265 -11.763 1.00 87.25 100 LEU A N 1
ATOM 713 C CA . LEU A 1 100 ? 1.780 -8.060 -12.467 1.00 87.25 100 LEU A CA 1
ATOM 714 C C . LEU A 1 100 ? 1.510 -8.159 -13.973 1.00 87.25 100 LEU A C 1
ATOM 716 O O . LEU A 1 100 ? 2.456 -8.353 -14.732 1.00 87.25 100 LEU A O 1
ATOM 720 N N . ASP A 1 101 ? 0.258 -7.982 -14.402 1.00 86.69 101 ASP A N 1
ATOM 721 C CA . ASP A 1 101 ? -0.139 -8.029 -15.815 1.00 86.69 101 ASP A CA 1
ATOM 722 C C . ASP A 1 101 ? 0.346 -6.799 -16.605 1.00 86.69 101 ASP A C 1
ATOM 724 O O . ASP A 1 101 ? 0.289 -6.775 -17.835 1.00 86.69 101 ASP A O 1
ATOM 728 N N . THR A 1 102 ? 0.836 -5.771 -15.905 1.00 81.31 102 THR A N 1
ATOM 729 C CA . THR A 1 102 ? 1.406 -4.559 -16.513 1.00 81.31 102 THR A CA 1
ATOM 730 C C . THR A 1 102 ? 2.877 -4.708 -16.909 1.00 81.31 102 THR A C 1
ATOM 732 O O . THR A 1 102 ? 3.392 -3.872 -17.655 1.00 81.31 102 THR A O 1
ATOM 735 N N . PHE A 1 103 ? 3.545 -5.772 -16.451 1.00 81.75 103 PHE A N 1
ATOM 736 C CA . PHE A 1 103 ? 4.944 -6.062 -16.756 1.00 81.75 103 PHE A CA 1
ATOM 737 C C . PHE A 1 103 ? 5.068 -7.161 -17.813 1.00 81.75 103 PHE A C 1
ATOM 739 O O . PHE A 1 103 ? 4.211 -8.035 -17.943 1.00 81.75 103 PHE A O 1
ATOM 746 N N . ASP A 1 104 ? 6.177 -7.142 -18.552 1.00 86.06 104 ASP A N 1
ATOM 747 C CA . ASP A 1 104 ? 6.583 -8.306 -19.334 1.00 86.06 104 ASP A CA 1
ATOM 748 C C . ASP A 1 104 ? 7.060 -9.451 -18.419 1.00 86.06 104 ASP A C 1
ATOM 750 O O . ASP A 1 104 ? 7.116 -9.326 -17.193 1.00 86.06 104 ASP A O 1
ATOM 754 N N . GLU A 1 105 ? 7.388 -10.596 -19.014 1.00 88.38 105 GLU A N 1
ATOM 755 C CA . GLU A 1 105 ? 7.797 -11.798 -18.279 1.00 88.38 105 GLU A CA 1
ATOM 756 C C . GLU A 1 105 ? 8.995 -11.542 -17.349 1.00 88.38 105 GLU A C 1
ATOM 758 O O . GLU A 1 105 ? 8.950 -11.907 -16.175 1.00 88.38 105 GLU A O 1
ATOM 763 N N . LEU A 1 106 ? 10.021 -10.836 -17.837 1.00 87.25 106 LEU A N 1
ATOM 764 C CA . LEU A 1 106 ? 11.221 -10.524 -17.057 1.00 87.25 106 LEU A CA 1
ATOM 765 C C . LEU A 1 106 ? 10.917 -9.557 -15.909 1.00 87.25 106 LEU A C 1
ATOM 767 O O . LEU A 1 106 ? 11.383 -9.759 -14.787 1.00 87.25 106 LEU A O 1
ATOM 771 N N . GLY A 1 107 ? 10.128 -8.513 -16.169 1.00 84.75 107 GLY A N 1
ATOM 772 C CA . GLY A 1 107 ? 9.693 -7.566 -15.148 1.00 84.75 107 GLY A CA 1
ATOM 773 C C . GLY A 1 107 ? 8.869 -8.255 -14.065 1.00 84.75 107 GLY A C 1
ATOM 774 O O . GLY A 1 107 ? 9.116 -8.054 -12.877 1.00 84.75 107 GLY A O 1
ATOM 775 N N . ARG A 1 108 ? 7.950 -9.140 -14.456 1.00 88.38 108 ARG A N 1
ATOM 776 C CA . ARG A 1 108 ? 7.137 -9.920 -13.521 1.00 88.38 108 ARG A CA 1
ATOM 777 C C . ARG A 1 108 ? 7.989 -10.821 -12.6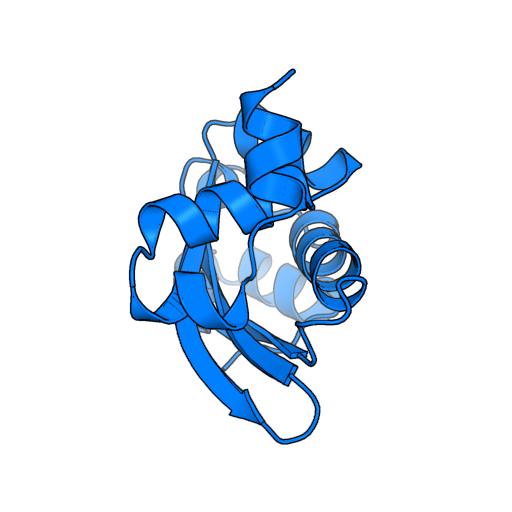30 1.00 88.38 108 ARG A C 1
ATOM 779 O O . ARG A 1 108 ? 7.792 -10.819 -11.415 1.00 88.38 108 ARG A O 1
ATOM 786 N N . GLU A 1 109 ? 8.932 -11.571 -13.199 1.00 89.06 109 GLU A N 1
ATOM 787 C CA . GLU A 1 109 ? 9.857 -12.408 -12.424 1.00 89.06 109 GLU A CA 1
ATOM 788 C C . GLU A 1 109 ? 10.689 -11.574 -11.446 1.00 89.06 109 GLU A C 1
ATOM 790 O O . GLU A 1 109 ? 10.847 -11.946 -10.282 1.00 89.06 109 GLU A O 1
ATOM 795 N N . PHE A 1 110 ? 11.166 -10.409 -11.890 1.00 87.06 110 PHE A N 1
ATOM 796 C CA . PHE A 1 110 ? 11.946 -9.500 -11.060 1.00 87.06 110 PHE A CA 1
ATOM 797 C C . PHE A 1 110 ? 11.141 -8.964 -9.866 1.00 87.06 110 PHE A C 1
ATOM 799 O O . PHE A 1 110 ? 11.639 -8.961 -8.739 1.00 87.06 110 PHE A O 1
ATOM 806 N N . ILE A 1 111 ? 9.883 -8.563 -10.077 1.00 87.38 111 ILE A N 1
ATOM 807 C CA . ILE A 1 111 ? 8.992 -8.098 -9.003 1.00 87.38 111 ILE A CA 1
ATOM 808 C C . ILE A 1 111 ? 8.670 -9.223 -8.019 1.00 87.38 111 ILE A C 1
ATOM 810 O O . ILE A 1 111 ? 8.722 -9.003 -6.811 1.00 87.38 111 ILE A O 1
ATOM 814 N N . LEU A 1 112 ? 8.391 -10.435 -8.501 1.00 89.50 112 LEU A N 1
ATOM 815 C CA . LEU A 1 112 ? 8.120 -11.581 -7.630 1.00 89.50 112 LEU A CA 1
ATOM 816 C C . LEU A 1 112 ? 9.346 -11.981 -6.796 1.00 89.50 112 LEU A C 1
ATOM 818 O O . LEU A 1 112 ? 9.203 -12.340 -5.630 1.00 89.50 112 LEU A O 1
ATOM 822 N N . ALA A 1 113 ? 10.550 -11.898 -7.368 1.00 89.25 113 ALA A N 1
ATOM 823 C CA . ALA A 1 113 ? 11.787 -12.269 -6.684 1.00 89.25 113 ALA A CA 1
ATOM 824 C C . ALA A 1 113 ? 12.290 -11.203 -5.697 1.00 89.25 113 ALA A C 1
ATOM 826 O O . ALA A 1 113 ? 12.932 -11.544 -4.702 1.00 89.25 113 ALA A O 1
ATOM 827 N N . HIS A 1 114 ? 12.031 -9.919 -5.967 1.00 88.06 114 HIS A N 1
ATOM 828 C CA . HIS A 1 114 ? 12.659 -8.814 -5.235 1.00 88.06 114 HIS A CA 1
ATOM 829 C C . HIS A 1 114 ? 11.679 -7.852 -4.560 1.00 88.06 114 HIS A C 1
ATOM 831 O O . HIS A 1 114 ? 12.119 -7.010 -3.780 1.00 88.06 114 HIS A O 1
ATOM 837 N N . GLY A 1 115 ? 10.377 -7.945 -4.844 1.00 85.00 115 GLY A N 1
ATOM 838 C CA . GLY A 1 115 ? 9.354 -7.028 -4.332 1.00 85.00 115 GLY A CA 1
ATOM 839 C C . GLY A 1 115 ? 9.134 -7.124 -2.827 1.00 85.00 115 GLY A C 1
ATOM 840 O O . GLY A 1 115 ? 8.760 -6.131 -2.220 1.00 85.00 115 GLY A O 1
ATOM 841 N N . ASN A 1 116 ? 9.393 -8.292 -2.227 1.00 90.44 116 ASN A N 1
ATOM 842 C CA . ASN A 1 116 ? 9.187 -8.563 -0.799 1.00 90.44 116 ASN A CA 1
ATOM 843 C C . ASN A 1 116 ? 7.773 -8.187 -0.302 1.00 90.44 116 ASN A C 1
ATOM 845 O O . ASN A 1 116 ? 7.595 -7.642 0.787 1.00 90.44 116 ASN A O 1
ATOM 849 N N . VAL A 1 117 ? 6.767 -8.462 -1.133 1.00 92.94 117 VAL A N 1
ATOM 850 C CA . VAL A 1 117 ? 5.351 -8.199 -0.861 1.00 92.94 117 VAL A CA 1
ATOM 851 C C . VAL A 1 117 ? 4.497 -9.381 -1.309 1.00 92.94 117 VAL A C 1
ATOM 853 O O . VAL A 1 117 ? 4.897 -10.152 -2.183 1.00 92.94 117 VAL A O 1
ATOM 856 N N . ASP A 1 118 ? 3.307 -9.504 -0.727 1.00 94.75 118 ASP A N 1
ATOM 857 C CA . ASP A 1 118 ? 2.337 -10.534 -1.090 1.00 94.75 118 ASP A CA 1
ATOM 858 C C . ASP A 1 118 ? 1.387 -10.039 -2.188 1.00 94.75 118 ASP A C 1
ATOM 860 O O . ASP A 1 118 ? 0.825 -8.945 -2.085 1.00 94.75 118 ASP A O 1
ATOM 864 N N . PHE A 1 119 ? 1.164 -10.883 -3.200 1.00 93.62 119 PHE A N 1
ATOM 865 C CA . PHE A 1 119 ? 0.198 -10.656 -4.277 1.00 93.62 119 PHE A CA 1
ATOM 866 C C . PHE A 1 119 ? -1.037 -11.548 -4.109 1.00 93.62 119 PHE A C 1
ATOM 868 O O . PHE A 1 119 ? -0.887 -12.740 -3.825 1.00 93.62 119 PHE A O 1
ATOM 875 N N . VAL A 1 120 ? -2.240 -10.990 -4.299 1.00 94.81 120 VAL A N 1
ATOM 876 C CA . VAL A 1 120 ? -3.533 -11.703 -4.193 1.00 94.81 120 VAL A CA 1
ATOM 877 C C . VAL A 1 120 ? -4.531 -11.342 -5.284 1.00 94.81 120 VAL A C 1
ATOM 879 O O . VAL A 1 120 ? -4.397 -10.260 -5.903 1.00 94.81 120 VAL A O 1
#

pLDDT: mean 88.3, std 10.97, range [49.31, 98.06]